Protein AF-A0A0F8VWR7-F1 (afdb_monomer_lite)

Foldseek 3Di:
DADEAEDEDEEEDEEEDEEADCHEYAYEYEYADEYEYDYEYPDEYEYEYAYEAEYAYEYDHHAEYDYADAHPAEYEYAYEHAEEYEEHEEHAEEYEEEEEYAYEYEYAYDYAYEYDYEYEYHEEYEYHDEYPDYYHYHYHYPYPYDYPDPYPDPDDDDDDDDHDDD

Radius of gyration: 16.11 Å; chains: 1; bounding box: 38×34×50 Å

pLDDT: mean 70.56, std 15.74, range [25.83, 89.19]

Structure (mmCIF, N/CA/C/O backbone):
data_AF-A0A0F8VWR7-F1
#
_entry.id   AF-A0A0F8VWR7-F1
#
loop_
_atom_site.group_PDB
_atom_site.id
_atom_site.type_symbol
_atom_site.label_atom_id
_atom_site.label_alt_id
_atom_site.label_comp_id
_atom_site.label_asym_id
_atom_site.label_entity_id
_atom_site.label_seq_id
_atom_site.pdbx_PDB_ins_code
_atom_site.Cartn_x
_atom_site.Cartn_y
_atom_site.Cartn_z
_atom_site.occupancy
_atom_site.B_iso_or_equiv
_atom_site.auth_seq_id
_atom_site.auth_comp_id
_atom_site.auth_asym_id
_atom_site.auth_atom_id
_atom_site.pdbx_PDB_model_num
ATOM 1 N N . ALA A 1 1 ? -15.270 8.543 23.808 1.00 47.59 1 ALA A N 1
ATOM 2 C CA . ALA A 1 1 ? -14.542 9.796 23.555 1.00 47.59 1 ALA A CA 1
ATOM 3 C C . ALA A 1 1 ? -13.662 9.458 22.381 1.00 47.59 1 ALA A C 1
ATOM 5 O O . ALA A 1 1 ? -12.843 8.574 22.558 1.00 47.59 1 ALA A O 1
ATOM 6 N N . TYR A 1 2 ? -13.946 10.006 21.204 1.00 55.12 2 TYR A N 1
ATOM 7 C CA . TYR A 1 2 ? -13.135 9.720 20.026 1.00 55.12 2 TYR A CA 1
ATOM 8 C C . TYR A 1 2 ? -11.798 10.413 20.248 1.00 55.12 2 TYR A C 1
ATOM 10 O O . TYR A 1 2 ? -11.744 11.629 20.455 1.00 55.12 2 TYR A O 1
ATOM 18 N N . THR A 1 3 ? -10.774 9.601 20.444 1.00 75.12 3 THR A N 1
ATOM 19 C CA . THR A 1 3 ? -9.395 10.054 20.512 1.00 75.12 3 THR A CA 1
ATOM 20 C C . THR A 1 3 ? -8.859 10.026 19.097 1.00 75.12 3 THR A C 1
ATOM 22 O O . THR A 1 3 ? -9.100 9.053 18.396 1.00 75.12 3 THR A O 1
ATOM 25 N N . ASN A 1 4 ? -8.150 11.079 18.707 1.00 84.19 4 ASN A N 1
ATOM 26 C CA . ASN A 1 4 ? -7.413 11.122 17.452 1.00 84.19 4 ASN A CA 1
ATOM 27 C C . ASN A 1 4 ? -5.931 10.998 17.800 1.00 84.19 4 ASN A C 1
ATOM 29 O O . ASN A 1 4 ? -5.474 11.565 18.803 1.00 84.19 4 ASN A O 1
ATOM 33 N N . LEU A 1 5 ? -5.204 10.236 16.997 1.00 86.88 5 LEU A N 1
ATOM 34 C CA . LEU A 1 5 ? -3.778 10.017 17.118 1.00 86.88 5 LEU A CA 1
ATOM 35 C C . LEU A 1 5 ? 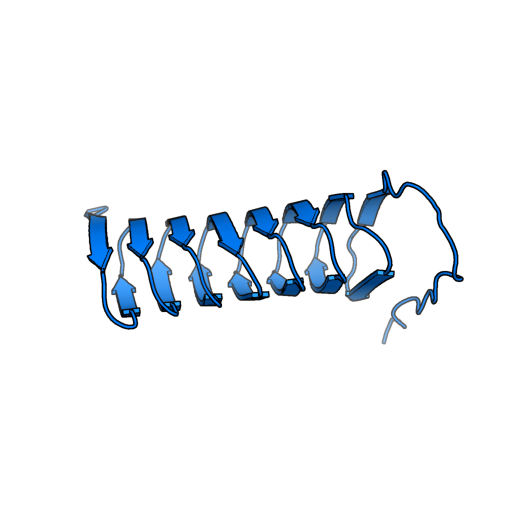-3.084 10.574 15.879 1.00 86.88 5 LEU A C 1
ATOM 37 O O . LEU A 1 5 ? -3.093 9.959 14.818 1.00 86.88 5 LEU A O 1
ATOM 41 N N . ASP A 1 6 ? -2.448 11.728 16.055 1.00 88.81 6 ASP A N 1
ATOM 42 C CA . ASP A 1 6 ? -1.636 12.362 15.023 1.00 88.81 6 ASP A CA 1
ATOM 43 C C . ASP A 1 6 ? -0.158 12.026 15.254 1.00 88.81 6 ASP A C 1
ATOM 45 O O . ASP A 1 6 ? 0.422 12.383 16.288 1.00 88.81 6 ASP A O 1
ATOM 49 N N . ILE A 1 7 ? 0.464 11.347 14.290 1.00 86.75 7 ILE A N 1
ATOM 50 C CA . ILE A 1 7 ? 1.887 11.000 14.308 1.00 86.75 7 ILE A CA 1
ATOM 51 C C . ILE A 1 7 ? 2.553 11.616 13.081 1.00 86.75 7 ILE A C 1
ATOM 53 O O . ILE A 1 7 ? 2.159 11.361 11.949 1.00 86.75 7 ILE A O 1
ATOM 57 N N . ASN A 1 8 ? 3.595 12.412 13.321 1.00 88.06 8 ASN A N 1
ATOM 58 C CA . ASN A 1 8 ? 4.480 12.918 12.280 1.00 88.06 8 ASN A CA 1
ATOM 59 C C . ASN A 1 8 ? 5.906 12.462 12.593 1.00 88.06 8 ASN A C 1
ATOM 61 O O . ASN A 1 8 ? 6.403 12.708 13.701 1.00 88.06 8 ASN A O 1
ATOM 65 N N . LEU A 1 9 ? 6.531 11.763 11.651 1.00 84.69 9 LEU A N 1
ATOM 66 C CA . LEU A 1 9 ? 7.855 11.193 11.829 1.00 84.69 9 LEU A CA 1
ATOM 67 C C . LEU A 1 9 ? 8.707 11.434 10.587 1.00 84.69 9 LEU A C 1
ATOM 69 O O . LEU A 1 9 ? 8.300 11.093 9.483 1.00 84.69 9 LEU A O 1
ATOM 73 N N . ASN A 1 10 ? 9.924 11.925 10.821 1.00 84.62 10 ASN A N 1
ATOM 74 C CA . ASN A 1 10 ? 10.956 12.014 9.798 1.00 84.62 10 ASN A CA 1
ATOM 75 C C . ASN A 1 10 ? 12.085 11.052 10.179 1.00 84.62 10 ASN A C 1
ATOM 77 O O . ASN A 1 10 ? 12.690 11.215 11.250 1.00 84.62 10 ASN A O 1
ATOM 81 N N . ALA A 1 11 ? 12.355 10.052 9.344 1.00 77.56 11 ALA A N 1
ATOM 82 C CA . ALA A 1 11 ? 13.352 9.017 9.606 1.00 77.56 11 ALA A CA 1
ATOM 83 C C . ALA A 1 11 ? 14.436 8.986 8.517 1.00 77.56 11 ALA A C 1
ATOM 85 O O . ALA A 1 11 ? 14.172 9.137 7.337 1.00 77.56 11 ALA A O 1
ATOM 86 N N . TYR A 1 12 ? 15.683 8.799 8.945 1.00 71.81 12 TYR A N 1
ATOM 87 C CA . TYR A 1 12 ? 16.865 8.710 8.076 1.00 71.81 12 TYR A CA 1
ATOM 88 C C . TYR A 1 12 ? 17.621 7.356 8.182 1.00 71.81 12 TYR A C 1
ATOM 90 O O . TYR A 1 12 ? 18.609 7.170 7.475 1.00 71.81 12 TYR A O 1
ATOM 98 N N . PRO A 1 13 ? 17.249 6.418 9.085 1.00 75.12 13 PRO A N 1
ATOM 99 C CA . PRO A 1 13 ? 17.491 4.975 8.933 1.00 75.12 13 PRO A CA 1
ATOM 100 C C . PRO A 1 13 ? 16.174 4.199 8.708 1.00 75.12 13 PRO A C 1
ATOM 102 O O . PRO A 1 13 ? 15.109 4.798 8.852 1.00 75.12 13 PRO A O 1
ATOM 105 N N . ASP A 1 14 ? 16.258 2.892 8.406 1.00 81.12 14 ASP A N 1
ATOM 106 C CA . ASP A 1 14 ? 15.096 2.038 8.083 1.00 81.12 14 ASP A CA 1
ATOM 107 C C . ASP A 1 14 ? 13.974 2.222 9.108 1.00 81.12 14 ASP A C 1
ATOM 109 O O . ASP A 1 14 ? 14.204 2.184 10.330 1.00 81.12 14 ASP A O 1
ATOM 113 N N . LEU A 1 15 ? 12.760 2.449 8.610 1.00 84.06 15 LEU A N 1
ATOM 114 C CA . LEU A 1 15 ? 11.615 2.772 9.439 1.00 84.06 15 LEU A CA 1
ATOM 115 C C . LEU A 1 15 ? 10.702 1.559 9.586 1.00 84.06 15 LEU A C 1
ATOM 117 O O . LEU A 1 15 ? 10.042 1.132 8.648 1.00 84.06 15 LEU A O 1
ATOM 121 N N . HIS A 1 16 ? 10.587 1.070 10.817 1.00 87.00 16 HIS A N 1
ATOM 122 C CA . HIS A 1 16 ? 9.584 0.077 11.182 1.00 87.00 16 HIS A CA 1
ATOM 123 C C . HIS A 1 16 ? 8.576 0.691 12.149 1.00 87.00 16 HIS A C 1
ATOM 125 O O . HIS A 1 16 ? 8.922 1.020 13.291 1.00 87.00 16 HIS A O 1
ATOM 131 N N . VAL A 1 17 ? 7.322 0.811 11.718 1.00 85.56 17 VAL A N 1
ATOM 132 C CA . VAL A 1 17 ? 6.220 1.268 12.571 1.00 85.56 17 VAL A CA 1
ATOM 133 C C . VAL A 1 17 ? 5.253 0.120 12.797 1.00 85.56 17 VAL A C 1
ATOM 135 O O . VAL A 1 17 ? 4.740 -0.471 11.854 1.00 85.56 17 VAL A O 1
ATOM 138 N N . HIS A 1 18 ? 4.980 -0.161 14.069 1.00 89.19 18 HIS A N 1
ATOM 139 C CA . HIS A 1 18 ? 3.887 -1.030 14.477 1.00 89.19 18 HIS A CA 1
ATOM 140 C C . HIS A 1 18 ? 2.943 -0.233 15.371 1.00 89.19 18 HIS A C 1
ATOM 142 O O . HIS A 1 18 ? 3.319 0.159 16.483 1.00 89.19 18 HIS A O 1
ATOM 148 N N . LEU A 1 19 ? 1.729 0.011 14.892 1.00 85.75 19 LEU A N 1
ATOM 149 C CA . LEU A 1 19 ? 0.726 0.793 15.600 1.00 85.75 19 LEU A CA 1
ATOM 150 C C . LEU A 1 19 ? -0.528 -0.043 15.808 1.00 85.75 19 LEU A C 1
ATOM 152 O O . LEU A 1 19 ? -1.010 -0.668 14.877 1.00 85.75 19 LEU A O 1
ATOM 156 N N . ASN A 1 20 ? -1.061 -0.016 17.027 1.00 87.62 20 ASN A N 1
ATOM 157 C CA . ASN A 1 20 ? -2.399 -0.511 17.317 1.00 87.62 20 ASN A CA 1
ATOM 158 C C . ASN A 1 20 ? -3.146 0.576 18.092 1.00 87.62 20 ASN A C 1
ATOM 160 O O . ASN A 1 20 ? -2.716 0.960 19.188 1.00 87.62 20 ASN A O 1
ATOM 164 N N . ALA A 1 21 ? -4.203 1.114 17.493 1.00 82.69 21 ALA A N 1
ATOM 165 C CA . ALA A 1 21 ? -4.935 2.256 18.010 1.00 82.69 21 ALA A CA 1
ATOM 166 C C . ALA A 1 21 ? -6.453 2.025 17.958 1.00 82.69 21 ALA A C 1
ATOM 168 O O . ALA A 1 21 ? -7.007 1.693 16.919 1.00 82.69 21 ALA A O 1
ATOM 169 N N . ASP A 1 22 ? -7.116 2.271 19.090 1.00 85.12 22 ASP A N 1
ATOM 170 C CA . ASP A 1 22 ? -8.579 2.414 19.209 1.00 85.12 22 ASP A CA 1
ATOM 171 C C . ASP A 1 22 ? -8.928 3.920 19.158 1.00 85.12 22 ASP A C 1
ATOM 173 O O . ASP A 1 22 ? -9.439 4.521 20.110 1.00 85.12 22 ASP A O 1
ATOM 177 N N . ALA A 1 23 ? -8.443 4.568 18.099 1.00 83.00 23 ALA A N 1
ATOM 178 C CA . ALA A 1 23 ? -8.535 5.984 17.781 1.00 83.00 23 ALA A CA 1
ATOM 179 C C . ALA A 1 23 ? -8.517 6.193 16.257 1.00 83.00 23 ALA A C 1
ATOM 181 O O . ALA A 1 23 ? -7.951 5.369 15.543 1.00 83.00 23 ALA A O 1
ATOM 182 N N . ASP A 1 24 ? -9.026 7.338 15.789 1.00 84.44 24 ASP A N 1
ATOM 183 C CA . ASP A 1 24 ? -8.740 7.791 14.422 1.00 84.44 24 ASP A CA 1
ATOM 184 C C . ASP A 1 24 ? -7.236 8.054 14.322 1.00 84.44 24 ASP A C 1
ATOM 186 O O . ASP A 1 24 ? -6.660 8.721 15.192 1.00 84.44 24 ASP A O 1
ATOM 190 N N . VAL A 1 25 ? -6.592 7.541 13.283 1.00 86.69 25 VAL A N 1
ATOM 191 C CA . VAL A 1 25 ? -5.145 7.627 13.105 1.00 86.69 25 VAL A CA 1
ATOM 192 C C . VAL A 1 25 ? -4.816 8.482 11.890 1.00 86.69 25 VAL A C 1
ATOM 194 O O . VAL A 1 25 ? -5.235 8.188 10.774 1.00 86.69 25 VAL A O 1
ATOM 197 N N . HIS A 1 26 ? -3.988 9.504 12.101 1.00 88.38 26 HIS A N 1
ATOM 198 C CA . HIS A 1 26 ? -3.358 10.272 11.034 1.00 88.38 26 HIS A CA 1
ATOM 199 C C . HIS A 1 26 ? -1.839 10.107 11.125 1.00 88.38 26 HIS A C 1
ATOM 201 O O . HIS A 1 26 ? -1.203 10.611 12.056 1.00 88.38 26 HIS A O 1
ATOM 207 N N . LEU A 1 27 ? -1.250 9.405 10.158 1.00 86.44 27 LEU A N 1
ATOM 208 C CA . LEU A 1 27 ? 0.198 9.265 10.023 1.00 86.44 27 LEU A CA 1
ATOM 209 C C . LEU A 1 27 ? 0.711 10.102 8.857 1.00 86.44 27 LEU A C 1
ATOM 211 O O . LEU A 1 27 ? 0.221 9.996 7.736 1.00 86.44 27 LEU A O 1
ATOM 215 N N . HIS A 1 28 ? 1.743 10.892 9.130 1.00 88.00 28 HIS A N 1
ATOM 216 C CA . HIS A 1 28 ? 2.561 11.540 8.116 1.00 88.00 28 HIS A CA 1
ATOM 217 C C . HIS A 1 28 ? 4.010 11.106 8.310 1.00 88.00 28 HIS A C 1
ATOM 219 O O . HIS A 1 28 ? 4.604 11.370 9.360 1.00 88.00 28 HIS A O 1
ATOM 225 N N . LEU A 1 29 ? 4.550 10.416 7.318 1.00 84.38 29 LEU A N 1
ATOM 226 C CA . LEU A 1 29 ? 5.877 9.831 7.360 1.00 84.38 29 LEU A CA 1
ATOM 227 C C . LEU A 1 29 ? 6.688 10.335 6.165 1.00 84.38 29 LEU A C 1
ATOM 229 O O . LEU A 1 29 ? 6.237 10.228 5.031 1.00 84.38 29 LEU A O 1
ATOM 233 N N . ASP A 1 30 ? 7.870 10.868 6.456 1.00 83.81 30 ASP A N 1
ATOM 234 C CA . ASP A 1 30 ? 8.899 11.243 5.482 1.00 83.81 30 ASP A CA 1
ATOM 235 C C . ASP A 1 30 ? 10.150 10.423 5.825 1.00 83.81 30 ASP A C 1
ATOM 237 O O . ASP A 1 30 ? 10.701 10.556 6.931 1.00 83.81 30 ASP A O 1
ATOM 241 N N . ALA A 1 31 ? 10.545 9.492 4.955 1.00 77.75 31 ALA A N 1
ATOM 242 C CA . ALA A 1 31 ? 11.687 8.623 5.223 1.00 77.75 31 ALA A CA 1
ATOM 243 C C . ALA A 1 31 ? 12.597 8.410 4.007 1.00 77.75 31 ALA A C 1
ATOM 245 O O . ALA A 1 31 ? 12.155 8.144 2.900 1.00 77.75 31 ALA A O 1
ATOM 246 N N . ASP A 1 32 ? 13.901 8.500 4.258 1.00 71.12 32 ASP A N 1
ATOM 247 C CA . ASP A 1 32 ? 14.978 8.364 3.265 1.00 71.12 32 ASP A CA 1
ATOM 248 C C . ASP A 1 32 ? 15.860 7.137 3.618 1.00 71.12 32 ASP A C 1
ATOM 250 O O . ASP A 1 32 ? 17.087 7.260 3.761 1.00 71.12 32 ASP A O 1
ATOM 254 N N . PRO A 1 33 ? 15.225 6.048 4.129 1.00 71.06 33 PRO A N 1
ATOM 255 C CA . PRO A 1 33 ? 15.389 4.680 3.585 1.00 71.06 33 PRO A CA 1
ATOM 256 C C . PRO A 1 33 ? 14.147 3.736 3.786 1.00 71.06 33 PRO A C 1
ATOM 258 O O . PRO A 1 33 ? 13.062 4.235 4.065 1.00 71.06 33 PRO A O 1
ATOM 261 N N . ASP A 1 34 ? 14.293 2.396 3.654 1.00 81.50 34 ASP A N 1
ATOM 262 C CA . ASP A 1 34 ? 13.185 1.414 3.516 1.00 81.50 34 ASP A CA 1
ATOM 263 C C . ASP A 1 34 ? 12.134 1.537 4.631 1.00 81.50 34 ASP A C 1
ATOM 265 O O . ASP A 1 34 ? 12.472 1.679 5.819 1.00 81.50 34 ASP A O 1
ATOM 269 N N . VAL A 1 35 ? 10.853 1.425 4.267 1.00 83.75 35 VAL A N 1
ATOM 270 C CA . VAL A 1 35 ? 9.736 1.591 5.206 1.00 83.75 35 VAL A CA 1
ATOM 271 C C . VAL A 1 35 ? 8.868 0.344 5.285 1.00 83.75 35 VAL A 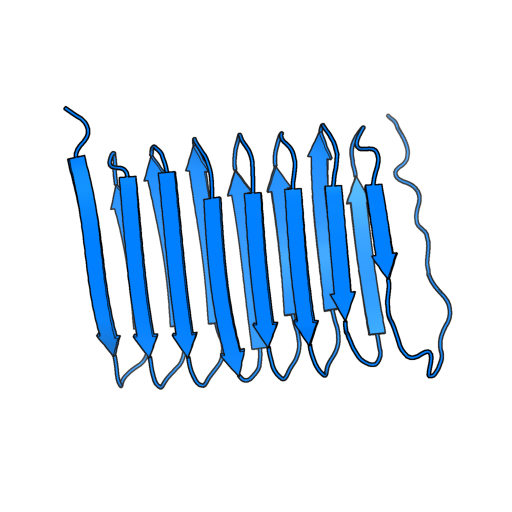C 1
ATOM 273 O O . VAL A 1 35 ? 8.298 -0.110 4.300 1.00 83.75 35 VAL A O 1
ATOM 276 N N . HIS A 1 36 ? 8.682 -0.147 6.511 1.00 87.25 36 HIS A N 1
ATOM 277 C CA . HIS A 1 36 ? 7.728 -1.202 6.832 1.00 87.25 36 HIS A CA 1
ATOM 278 C C . HIS A 1 36 ? 6.696 -0.709 7.846 1.00 87.25 36 HIS A C 1
ATOM 280 O O . HIS A 1 36 ? 7.031 -0.396 8.999 1.00 87.25 36 HIS A O 1
ATOM 286 N N . LEU A 1 37 ? 5.426 -0.692 7.446 1.00 86.31 37 LEU A N 1
ATOM 287 C CA . LEU A 1 37 ? 4.312 -0.283 8.297 1.00 86.31 37 LEU A CA 1
ATOM 288 C C . LEU A 1 37 ? 3.379 -1.461 8.562 1.00 86.31 37 LEU A C 1
ATOM 290 O O . LEU A 1 37 ? 2.930 -2.135 7.642 1.00 86.31 37 LEU A O 1
ATOM 294 N N . HIS A 1 38 ? 3.055 -1.666 9.836 1.00 88.56 38 HIS A N 1
ATOM 295 C CA . HIS A 1 38 ? 1.986 -2.556 10.269 1.00 88.56 38 HIS A CA 1
ATOM 296 C C . HIS A 1 38 ? 1.043 -1.771 11.175 1.00 88.56 38 HIS A C 1
ATOM 298 O O . HIS A 1 38 ? 1.405 -1.441 12.313 1.00 88.56 38 HIS A O 1
ATOM 304 N N . LEU A 1 39 ? -0.128 -1.407 10.658 1.00 84.25 39 LEU A N 1
ATOM 305 C CA . LEU A 1 39 ? -1.067 -0.546 11.372 1.00 84.25 39 LEU A CA 1
ATOM 306 C C . LEU A 1 39 ? -2.409 -1.260 11.549 1.00 84.25 39 LEU A C 1
ATOM 308 O O . LEU A 1 39 ? -3.083 -1.580 10.573 1.00 84.25 39 LEU A O 1
ATOM 312 N N . ASP A 1 40 ? -2.796 -1.420 12.813 1.00 84.31 40 ASP A N 1
ATOM 313 C CA . ASP A 1 40 ? -4.152 -1.744 13.234 1.00 84.31 40 ASP A CA 1
ATOM 314 C C . ASP A 1 40 ? -4.808 -0.462 13.762 1.00 84.31 40 ASP A C 1
ATOM 316 O O . ASP A 1 40 ? -4.385 0.078 14.794 1.00 84.31 40 ASP A O 1
ATOM 320 N N . ALA A 1 41 ? -5.834 0.044 13.087 1.00 75.00 41 ALA A N 1
ATOM 321 C CA . ALA A 1 41 ? -6.525 1.265 13.500 1.00 75.00 41 ALA A CA 1
ATOM 322 C C . ALA A 1 41 ? -8.045 1.080 13.494 1.00 75.00 41 ALA A C 1
ATOM 324 O O . ALA A 1 41 ? -8.603 0.443 12.605 1.00 75.00 41 ALA A O 1
ATOM 325 N N . TYR A 1 42 ? -8.691 1.642 14.513 1.00 80.50 42 TYR A N 1
ATOM 326 C CA . TYR A 1 42 ? -10.141 1.690 14.675 1.00 80.50 42 TYR A CA 1
ATOM 327 C C . TYR A 1 42 ? -10.493 3.045 15.304 1.00 80.50 42 TYR A C 1
ATOM 329 O O . TYR A 1 42 ? -10.059 3.272 16.429 1.00 80.50 42 TYR A O 1
ATOM 337 N N . PRO A 1 43 ? -11.287 3.946 14.702 1.00 71.88 43 PRO A N 1
ATOM 338 C CA . PRO A 1 43 ? -12.026 3.782 13.468 1.00 71.88 43 PRO A CA 1
ATOM 339 C C . PRO A 1 43 ? -11.180 4.057 12.217 1.00 71.88 43 PRO A C 1
ATOM 341 O O . PRO A 1 43 ? -10.817 3.103 11.543 1.00 71.88 43 PRO A O 1
ATOM 344 N N . ASP A 1 44 ? -10.874 5.315 11.902 1.00 83.19 44 ASP A N 1
ATOM 345 C CA . ASP A 1 44 ? -10.412 5.668 10.554 1.00 83.19 44 ASP A CA 1
ATOM 346 C C . ASP A 1 44 ? -8.880 5.714 10.468 1.00 83.19 44 ASP A C 1
ATOM 348 O O . ASP A 1 44 ? -8.199 6.124 11.418 1.00 83.19 44 ASP A O 1
ATOM 352 N N . LEU A 1 45 ? -8.324 5.385 9.298 1.00 84.56 45 LEU A N 1
ATOM 353 C CA . LEU A 1 45 ? -6.891 5.507 9.024 1.00 84.56 45 LEU A CA 1
ATOM 354 C C . LEU A 1 45 ? -6.621 6.435 7.841 1.00 84.56 45 LEU A C 1
ATOM 356 O O . LEU A 1 45 ? -7.055 6.201 6.716 1.00 84.56 45 LEU A O 1
ATOM 360 N N . HIS A 1 46 ? -5.805 7.453 8.094 1.00 86.94 46 HIS A N 1
ATOM 361 C CA . HIS A 1 46 ? -5.226 8.298 7.060 1.00 86.94 46 HIS A CA 1
ATOM 362 C C . HIS A 1 46 ? -3.708 8.191 7.119 1.00 86.94 46 HIS A C 1
ATOM 364 O O . HIS A 1 46 ? -3.092 8.540 8.132 1.00 86.94 46 HIS A O 1
ATOM 370 N N . LEU A 1 47 ? -3.100 7.757 6.022 1.00 85.69 47 LEU A N 1
ATOM 371 C CA . LEU A 1 47 ? -1.653 7.654 5.898 1.00 85.69 47 LEU A CA 1
ATOM 372 C C . LEU A 1 47 ? -1.177 8.488 4.715 1.00 85.69 47 LEU A C 1
ATOM 374 O O . LEU A 1 47 ? -1.646 8.328 3.591 1.00 85.69 47 LEU A O 1
ATOM 378 N N . HIS A 1 48 ? -0.210 9.352 4.988 1.00 87.69 48 HIS A N 1
ATOM 379 C CA . HIS A 1 48 ? 0.596 10.003 3.975 1.00 87.69 48 HIS A CA 1
ATOM 380 C C . HIS A 1 48 ? 2.045 9.570 4.153 1.00 87.69 48 HIS A C 1
ATOM 382 O O . HIS A 1 48 ? 2.616 9.760 5.233 1.00 87.69 48 HIS A O 1
ATOM 388 N N . LEU A 1 49 ? 2.609 8.987 3.106 1.00 83.81 49 LEU A N 1
ATOM 389 C CA . LEU A 1 49 ? 3.970 8.480 3.078 1.00 83.81 49 LEU A CA 1
ATOM 390 C C . LEU A 1 49 ? 4.682 9.050 1.850 1.00 83.81 49 LEU A C 1
ATOM 392 O O . LEU A 1 49 ? 4.151 8.940 0.747 1.00 83.81 49 LEU A O 1
ATOM 396 N N . ASP A 1 50 ? 5.843 9.655 2.079 1.00 83.75 50 ASP A N 1
ATOM 397 C CA . ASP A 1 50 ? 6.763 10.163 1.055 1.00 83.75 50 ASP A CA 1
ATOM 398 C C . ASP A 1 50 ? 8.149 9.563 1.335 1.00 83.75 50 ASP A C 1
ATOM 400 O O . ASP A 1 50 ? 8.723 9.808 2.406 1.00 83.75 50 ASP A O 1
ATOM 404 N N . THR A 1 51 ? 8.629 8.680 0.453 1.00 75.38 51 THR A N 1
ATOM 405 C CA . THR A 1 51 ? 9.864 7.911 0.681 1.00 75.38 51 THR A CA 1
ATOM 406 C C . THR A 1 51 ? 10.671 7.631 -0.584 1.00 75.38 51 THR A C 1
ATOM 408 O O . THR A 1 51 ? 10.110 7.393 -1.649 1.00 75.38 51 THR A O 1
ATOM 411 N N . ASP A 1 52 ? 11.999 7.572 -0.439 1.00 69.00 52 ASP A N 1
ATOM 412 C CA . ASP A 1 52 ? 12.970 7.322 -1.528 1.00 69.00 52 ASP A CA 1
ATOM 413 C C . ASP A 1 52 ? 13.797 6.023 -1.286 1.00 69.00 52 ASP A C 1
ATOM 415 O O . ASP A 1 52 ? 15.037 6.060 -1.330 1.00 69.00 52 ASP A O 1
ATOM 419 N N . PRO A 1 53 ? 13.172 4.935 -0.757 1.00 68.94 53 PRO A N 1
ATOM 420 C CA . PRO A 1 53 ? 13.276 3.566 -1.335 1.00 68.94 53 PRO A CA 1
ATOM 421 C C . PRO A 1 53 ? 12.037 2.654 -1.065 1.00 68.94 53 PRO A C 1
ATOM 423 O O . PRO A 1 53 ? 10.926 3.156 -0.910 1.00 68.94 53 PRO A O 1
ATOM 426 N N . ASP A 1 54 ? 12.206 1.318 -1.042 1.00 77.81 54 ASP A N 1
ATOM 427 C CA . ASP A 1 54 ? 11.131 0.308 -1.021 1.00 77.81 54 ASP A CA 1
ATOM 428 C C . ASP A 1 54 ? 10.162 0.467 0.166 1.00 77.81 54 ASP A C 1
ATOM 430 O O . ASP A 1 54 ? 10.560 0.662 1.324 1.00 77.81 54 ASP A O 1
ATOM 434 N N . VAL A 1 55 ? 8.869 0.300 -0.122 1.00 81.94 55 VAL A N 1
ATOM 435 C CA . VAL A 1 55 ? 7.782 0.444 0.850 1.00 81.94 55 VAL A CA 1
ATOM 436 C C . VAL A 1 55 ? 6.952 -0.829 0.940 1.00 81.94 55 VAL A C 1
ATOM 438 O O . VAL A 1 55 ? 6.442 -1.335 -0.056 1.00 81.94 55 VAL A O 1
ATOM 441 N N . ASP A 1 56 ? 6.744 -1.295 2.168 1.00 84.88 56 ASP A N 1
ATOM 442 C CA . ASP A 1 56 ? 5.875 -2.423 2.488 1.00 84.88 56 ASP A CA 1
ATOM 443 C C . ASP A 1 56 ? 4.878 -2.035 3.587 1.00 84.88 56 ASP A C 1
ATOM 445 O O . ASP A 1 56 ? 5.238 -1.713 4.727 1.00 84.88 56 ASP A O 1
ATOM 449 N N . ILE A 1 57 ? 3.597 -2.055 3.233 1.00 84.06 57 ILE A N 1
ATOM 450 C CA . ILE A 1 57 ? 2.507 -1.609 4.090 1.00 84.06 57 ILE A CA 1
ATOM 451 C C . ILE A 1 57 ? 1.492 -2.731 4.256 1.00 84.06 57 ILE A C 1
ATOM 453 O O . ILE A 1 57 ? 0.893 -3.193 3.289 1.00 84.06 57 ILE A O 1
ATOM 457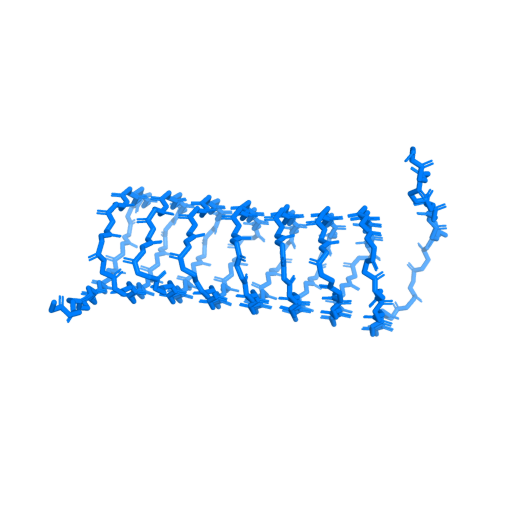 N N . HIS A 1 58 ? 1.256 -3.104 5.511 1.00 85.94 58 HIS A N 1
ATOM 458 C CA . HIS A 1 58 ? 0.200 -4.021 5.917 1.00 85.94 58 HIS A CA 1
ATOM 459 C C . HIS A 1 58 ? -0.786 -3.293 6.828 1.00 85.94 58 HIS A C 1
ATOM 461 O O . HIS A 1 58 ? -0.408 -2.816 7.907 1.00 85.94 58 HIS A O 1
ATOM 467 N N . LEU A 1 59 ? -2.045 -3.217 6.409 1.00 82.38 59 LEU A N 1
ATOM 468 C CA . LEU A 1 59 ? -3.089 -2.496 7.134 1.00 82.38 59 LEU A CA 1
ATOM 469 C C . LEU A 1 59 ? -4.272 -3.399 7.428 1.00 82.38 59 LEU A C 1
ATOM 471 O O . LEU A 1 59 ? -4.767 -4.098 6.545 1.00 82.38 59 LEU A O 1
ATOM 475 N N . HIS A 1 60 ? -4.749 -3.314 8.666 1.00 80.75 60 HIS A N 1
ATOM 476 C CA . HIS A 1 60 ? -5.988 -3.946 9.080 1.00 80.75 60 HIS A CA 1
ATOM 477 C C . HIS A 1 60 ? -6.848 -2.946 9.854 1.00 80.75 60 HIS A C 1
ATOM 479 O O . HIS A 1 60 ? -6.493 -2.536 10.963 1.00 80.75 60 HIS A O 1
ATOM 485 N N . THR A 1 61 ? -7.969 -2.517 9.273 1.00 67.81 61 THR A N 1
ATOM 486 C CA . THR A 1 61 ? -8.824 -1.495 9.899 1.00 67.81 61 THR A CA 1
ATOM 487 C C . THR A 1 61 ? -10.311 -1.803 9.784 1.00 67.81 61 THR A C 1
ATOM 489 O O . THR A 1 61 ? -10.777 -2.539 8.911 1.00 67.81 61 THR A O 1
ATOM 492 N N . ASP A 1 62 ? -11.072 -1.206 10.698 1.00 72.00 62 ASP A N 1
ATOM 493 C CA . ASP A 1 62 ? -12.533 -1.162 10.665 1.00 72.00 62 ASP A CA 1
ATOM 494 C C . ASP A 1 62 ? -12.959 0.188 11.308 1.00 72.00 62 ASP A C 1
ATOM 496 O O . ASP A 1 62 ? -13.026 0.231 12.547 1.00 72.00 62 ASP A O 1
ATOM 500 N N . PRO A 1 63 ? -13.206 1.317 10.576 1.00 68.00 63 PRO A N 1
ATOM 501 C CA . PRO A 1 63 ? -13.528 1.525 9.157 1.00 68.00 63 PRO A CA 1
ATOM 502 C C . PRO A 1 63 ? -12.571 2.484 8.348 1.00 68.00 63 PRO A C 1
ATOM 504 O O . PRO A 1 63 ? -11.361 2.397 8.521 1.00 68.00 63 PRO A O 1
ATOM 507 N N . ASP A 1 64 ? -13.095 3.269 7.383 1.00 76.50 64 ASP A N 1
ATOM 508 C CA . ASP A 1 64 ? -12.493 3.944 6.200 1.00 76.50 64 ASP A CA 1
ATOM 509 C C . ASP A 1 64 ? -10.961 4.149 6.141 1.00 76.50 64 ASP A C 1
ATOM 511 O O . ASP A 1 64 ? -10.334 4.726 7.040 1.00 76.50 64 ASP A O 1
ATOM 515 N N . ILE A 1 65 ? -10.365 3.790 4.993 1.00 80.75 65 ILE A N 1
ATOM 516 C CA . ILE A 1 65 ? -8.931 3.975 4.721 1.00 80.75 65 ILE A CA 1
ATOM 517 C C . ILE A 1 65 ? -8.699 4.982 3.594 1.00 80.75 65 ILE A C 1
ATOM 519 O O . ILE A 1 65 ? -9.195 4.819 2.482 1.00 80.75 65 ILE A O 1
ATOM 523 N N . HIS A 1 66 ? -7.841 5.967 3.867 1.00 84.69 66 HIS A N 1
ATOM 524 C CA . HIS A 1 66 ? -7.304 6.878 2.859 1.00 84.69 66 HIS A CA 1
ATOM 525 C C . HIS A 1 66 ? -5.776 6.825 2.865 1.00 84.69 66 HIS A C 1
ATOM 527 O O . HIS A 1 66 ? -5.138 7.283 3.823 1.00 84.69 66 HIS A O 1
ATOM 533 N N . LEU A 1 67 ? -5.178 6.300 1.793 1.00 84.06 67 LEU A N 1
ATOM 534 C CA . LEU A 1 67 ? -3.721 6.260 1.640 1.00 84.06 67 LEU A CA 1
ATOM 535 C C . LEU A 1 67 ? -3.266 7.158 0.497 1.00 84.06 67 LEU A C 1
ATOM 537 O O . LEU A 1 67 ? -3.790 7.100 -0.615 1.00 84.06 67 LEU A O 1
ATOM 541 N N . HIS A 1 68 ? -2.231 7.943 0.769 1.00 86.19 68 HIS A N 1
ATOM 542 C CA . HIS A 1 68 ? -1.457 8.640 -0.244 1.00 86.19 68 HIS A CA 1
ATOM 543 C C . HIS A 1 68 ? -0.000 8.227 -0.096 1.00 86.19 68 HIS A C 1
ATOM 545 O O . HIS A 1 68 ? 0.643 8.590 0.891 1.00 86.19 68 HIS A O 1
ATOM 551 N N . LEU A 1 69 ? 0.482 7.452 -1.058 1.00 82.62 69 LEU A N 1
ATOM 552 C CA . LEU A 1 69 ? 1.806 6.852 -1.031 1.00 82.62 69 LEU A CA 1
ATOM 553 C C . LEU A 1 69 ? 2.579 7.337 -2.256 1.00 82.62 69 LEU A C 1
ATOM 555 O O . LEU A 1 69 ? 2.134 7.110 -3.383 1.00 82.62 69 LEU A O 1
ATOM 559 N N . ASP A 1 70 ? 3.696 8.011 -2.005 1.00 82.69 70 ASP A N 1
ATOM 560 C CA . ASP A 1 70 ? 4.711 8.362 -2.996 1.00 82.69 70 ASP A CA 1
ATOM 561 C C . ASP A 1 70 ? 5.988 7.598 -2.626 1.00 82.69 70 ASP A C 1
ATOM 563 O O . ASP A 1 70 ? 6.546 7.808 -1.544 1.00 82.69 70 ASP A O 1
ATOM 567 N N . ALA A 1 71 ? 6.370 6.633 -3.463 1.00 73.44 71 ALA A N 1
ATOM 568 C CA . ALA A 1 71 ? 7.498 5.742 -3.209 1.00 73.44 71 ALA A CA 1
ATOM 56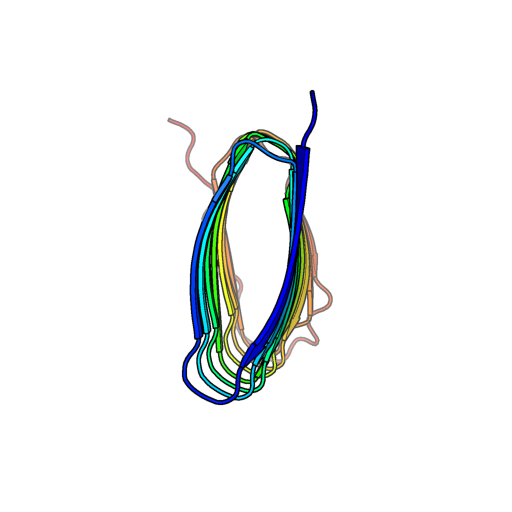9 C C . ALA A 1 71 ? 8.346 5.535 -4.471 1.00 73.44 71 ALA A C 1
ATOM 571 O O . ALA A 1 71 ? 7.838 5.198 -5.541 1.00 73.44 71 ALA A O 1
ATOM 572 N N . ASP A 1 72 ? 9.662 5.666 -4.350 1.00 77.25 72 ASP A N 1
ATOM 573 C CA . ASP A 1 72 ? 10.621 5.280 -5.390 1.00 77.25 72 ASP A CA 1
ATOM 574 C C . ASP A 1 72 ? 11.643 4.324 -4.761 1.00 77.25 72 ASP A C 1
ATOM 576 O O . ASP A 1 72 ? 12.358 4.804 -3.889 1.00 77.25 72 ASP A O 1
ATOM 580 N N . PRO A 1 73 ? 11.760 3.025 -5.136 1.00 68.88 73 PRO A N 1
ATOM 581 C CA . PRO A 1 73 ? 11.249 2.407 -6.362 1.00 68.88 73 PRO A CA 1
ATOM 582 C C . PRO A 1 73 ? 10.014 1.496 -6.206 1.00 68.88 73 PRO A C 1
ATOM 584 O O . PRO A 1 73 ? 9.051 1.716 -6.945 1.00 68.88 73 PRO A O 1
ATOM 587 N N . ASP A 1 74 ? 10.025 0.487 -5.322 1.00 80.62 74 ASP A N 1
ATOM 588 C CA . ASP A 1 74 ? 8.983 -0.555 -5.274 1.00 80.62 74 ASP A CA 1
ATOM 589 C C . ASP A 1 74 ? 7.968 -0.318 -4.140 1.00 80.62 74 ASP A C 1
ATOM 591 O O . ASP A 1 74 ? 8.326 0.060 -3.020 1.00 80.62 74 ASP A O 1
ATOM 595 N N . LEU A 1 75 ? 6.686 -0.585 -4.414 1.00 82.50 75 LEU A N 1
ATOM 596 C CA . LEU A 1 75 ? 5.598 -0.408 -3.448 1.00 82.50 75 LEU A CA 1
ATOM 597 C C . LEU A 1 75 ? 4.735 -1.668 -3.323 1.00 82.50 75 LEU A C 1
ATOM 599 O O . LEU A 1 75 ? 4.053 -2.076 -4.266 1.00 82.50 75 LEU A O 1
ATOM 603 N N . TYR A 1 76 ? 4.698 -2.225 -2.114 1.00 85.50 76 TYR A N 1
ATOM 604 C CA . TYR A 1 76 ? 3.804 -3.308 -1.722 1.00 85.50 76 TYR A CA 1
ATOM 605 C C . TYR A 1 76 ? 2.759 -2.814 -0.718 1.00 85.50 76 TYR A C 1
ATOM 607 O O . TYR A 1 76 ? 3.089 -2.259 0.333 1.00 85.50 76 TYR A O 1
ATOM 615 N N . VAL A 1 77 ? 1.484 -3.044 -1.033 1.00 84.12 77 VAL A N 1
ATOM 616 C CA . VAL A 1 77 ? 0.357 -2.707 -0.155 1.00 84.12 77 VAL A CA 1
ATOM 617 C C . VAL A 1 77 ? -0.557 -3.918 -0.013 1.00 84.12 77 VAL A C 1
ATOM 619 O O . VAL A 1 77 ? -1.134 -4.385 -0.997 1.00 84.12 77 VAL A O 1
ATOM 622 N N . ASP A 1 78 ? -0.717 -4.384 1.223 1.00 85.81 78 ASP A N 1
ATOM 623 C CA . ASP A 1 78 ? -1.688 -5.401 1.625 1.00 85.81 78 ASP A CA 1
ATOM 624 C C . ASP A 1 78 ? -2.684 -4.800 2.617 1.00 85.81 78 ASP A C 1
ATOM 626 O O . ASP A 1 78 ? -2.308 -4.235 3.652 1.00 85.81 78 ASP A O 1
ATOM 630 N N . LEU A 1 79 ? -3.961 -4.871 2.265 1.00 81.56 79 LEU A N 1
ATOM 631 C CA . LEU A 1 79 ? -5.019 -4.143 2.941 1.00 81.56 79 LEU A CA 1
ATOM 632 C C . LEU A 1 79 ? -6.237 -5.049 3.123 1.00 81.56 79 LEU A C 1
ATOM 634 O O . LEU A 1 79 ? -6.832 -5.520 2.151 1.00 81.56 79 LEU A O 1
ATOM 638 N N . ASP A 1 80 ? -6.606 -5.242 4.388 1.00 82.44 80 ASP A N 1
ATOM 639 C CA . ASP A 1 80 ? -7.820 -5.933 4.827 1.00 82.44 80 ASP A CA 1
ATOM 640 C C . ASP A 1 80 ? -8.715 -4.930 5.573 1.00 82.44 80 ASP A C 1
ATOM 642 O O . ASP A 1 80 ? -8.378 -4.501 6.685 1.00 82.44 80 ASP A O 1
ATOM 646 N N . ALA A 1 81 ? -9.820 -4.514 4.943 1.00 71.38 81 ALA A N 1
ATOM 647 C CA . ALA A 1 81 ? -10.710 -3.474 5.467 1.00 71.38 81 ALA A CA 1
ATOM 648 C C . ALA A 1 81 ? -12.201 -3.789 5.272 1.00 71.38 81 ALA A C 1
ATOM 650 O O . ALA A 1 81 ? -12.643 -4.275 4.231 1.00 71.38 81 ALA A O 1
ATOM 651 N N . ASN A 1 82 ? -13.013 -3.466 6.279 1.00 67.19 82 ASN A N 1
ATOM 652 C CA . ASN A 1 82 ? -14.458 -3.734 6.269 1.00 67.19 82 ASN A CA 1
ATOM 653 C C . ASN A 1 82 ? -15.353 -2.618 5.664 1.00 67.19 82 ASN A C 1
ATOM 655 O O . ASN A 1 82 ? -16.544 -2.886 5.474 1.00 67.19 82 ASN A O 1
ATOM 659 N N . PRO A 1 83 ? -14.849 -1.400 5.359 1.00 67.25 83 PRO A N 1
ATOM 660 C CA . PRO A 1 83 ? -15.556 -0.417 4.515 1.00 67.25 83 PRO A CA 1
ATOM 661 C C . PRO A 1 83 ? -14.641 0.348 3.515 1.00 67.25 83 PRO A C 1
ATOM 663 O O . PRO A 1 83 ? -13.573 -0.157 3.182 1.00 67.25 83 PRO A O 1
ATOM 666 N N . ASP A 1 84 ? -15.100 1.491 2.977 1.00 75.31 84 ASP A N 1
ATOM 667 C CA . ASP A 1 84 ? -14.574 2.177 1.781 1.00 75.31 84 ASP A CA 1
ATOM 668 C C . ASP A 1 84 ? -13.052 2.434 1.814 1.00 75.31 84 ASP A C 1
ATOM 670 O O . ASP A 1 84 ? -12.477 2.849 2.828 1.00 75.31 84 ASP A O 1
ATOM 674 N N . VAL A 1 85 ? -12.400 2.219 0.668 1.00 77.75 85 VAL A N 1
ATOM 675 C CA . VAL A 1 85 ? -10.946 2.367 0.504 1.00 77.75 85 VAL A CA 1
ATOM 676 C C . VAL A 1 85 ? -10.632 3.316 -0.653 1.00 77.75 85 VAL A C 1
ATOM 678 O O . VAL A 1 85 ? -10.994 3.036 -1.794 1.00 77.75 85 VAL A O 1
ATOM 681 N N . ASP A 1 86 ? -9.905 4.401 -0.366 1.00 83.19 86 ASP A N 1
ATOM 682 C CA . ASP A 1 86 ? -9.354 5.331 -1.365 1.00 83.19 86 ASP A CA 1
ATOM 683 C C . ASP A 1 86 ? -7.819 5.280 -1.352 1.00 83.19 86 ASP A C 1
ATOM 685 O O . ASP A 1 86 ? -7.164 5.587 -0.346 1.00 83.19 86 ASP A O 1
ATOM 689 N N . LEU A 1 87 ? -7.239 4.874 -2.482 1.00 80.62 87 LEU A N 1
ATOM 690 C CA . LEU A 1 87 ? -5.800 4.709 -2.657 1.00 80.62 87 LEU A CA 1
ATOM 691 C C . LEU A 1 87 ? -5.270 5.612 -3.761 1.00 80.62 87 LEU A C 1
ATOM 693 O O . LEU A 1 87 ? -5.597 5.441 -4.939 1.00 80.62 87 LEU A O 1
ATOM 697 N N . HIS A 1 88 ? -4.348 6.497 -3.389 1.00 83.75 88 HIS A N 1
ATOM 698 C CA . HIS A 1 88 ? -3.513 7.235 -4.324 1.00 83.75 88 HIS A CA 1
ATOM 699 C C . HIS A 1 88 ? -2.077 6.728 -4.258 1.00 83.75 88 HIS A C 1
ATOM 701 O O . HIS A 1 88 ? -1.394 6.923 -3.253 1.00 83.75 88 HIS A O 1
ATOM 707 N N . LEU A 1 89 ? -1.640 6.080 -5.334 1.00 78.81 89 LEU A N 1
ATOM 708 C CA . LEU A 1 89 ? -0.328 5.452 -5.421 1.00 78.81 89 LEU A CA 1
ATOM 709 C C . LEU A 1 89 ? 0.472 6.100 -6.561 1.00 78.81 89 LEU A C 1
ATOM 711 O O . LEU A 1 89 ? 0.064 6.013 -7.726 1.00 78.81 89 LEU A O 1
ATOM 715 N N . ASP A 1 90 ? 1.597 6.728 -6.234 1.00 80.50 90 ASP A N 1
ATOM 716 C CA . ASP A 1 90 ? 2.612 7.154 -7.201 1.00 80.50 90 ASP A CA 1
ATOM 717 C C . ASP A 1 90 ? 3.892 6.367 -6.918 1.00 80.50 90 ASP A C 1
ATOM 719 O O . ASP A 1 90 ? 4.389 6.367 -5.792 1.00 80.50 90 ASP A O 1
ATOM 723 N N . ALA A 1 91 ? 4.369 5.617 -7.912 1.00 72.31 91 ALA A N 1
ATOM 724 C CA . ALA A 1 91 ? 5.621 4.888 -7.772 1.00 72.31 91 ALA A CA 1
ATOM 725 C C . ALA A 1 91 ? 6.411 4.815 -9.076 1.00 72.31 91 ALA A C 1
ATOM 727 O O . ALA A 1 91 ? 5.864 4.625 -10.169 1.00 72.31 91 ALA A O 1
ATOM 728 N N . ASN A 1 92 ? 7.732 4.942 -8.970 1.00 73.19 92 ASN A N 1
ATOM 729 C CA . ASN A 1 92 ? 8.605 4.919 -10.141 1.00 73.19 92 ASN A CA 1
ATOM 730 C C . ASN A 1 92 ? 8.929 3.501 -10.639 1.00 73.19 92 ASN A C 1
ATOM 732 O O . ASN A 1 92 ? 9.292 3.367 -11.815 1.00 73.19 92 ASN A O 1
ATOM 736 N N . ALA A 1 93 ? 8.747 2.463 -9.817 1.00 75.25 93 ALA A N 1
ATOM 737 C CA . ALA A 1 93 ? 8.918 1.066 -10.208 1.00 75.25 93 ALA A CA 1
ATOM 738 C C . ALA A 1 93 ? 7.666 0.208 -9.925 1.00 75.25 93 ALA A C 1
ATOM 740 O O . ALA A 1 93 ? 6.549 0.647 -10.238 1.00 75.25 93 ALA A O 1
ATOM 741 N N . ASP A 1 94 ? 7.858 -1.052 -9.524 1.00 77.62 94 ASP A N 1
ATOM 742 C CA . ASP A 1 94 ? 6.806 -2.065 -9.535 1.00 77.62 94 ASP A CA 1
ATOM 743 C C . ASP A 1 94 ? 5.844 -1.857 -8.361 1.00 77.62 94 ASP A C 1
ATOM 745 O O . ASP A 1 94 ? 6.237 -1.504 -7.247 1.00 77.62 94 ASP A O 1
ATOM 749 N N . VAL A 1 95 ? 4.552 -2.072 -8.622 1.00 75.56 95 VAL A N 1
ATOM 750 C CA . VAL A 1 95 ? 3.512 -1.965 -7.594 1.00 75.56 95 VAL A CA 1
ATOM 751 C C . VAL A 1 95 ? 2.735 -3.261 -7.489 1.00 75.56 95 VAL A C 1
ATOM 753 O O . VAL A 1 95 ? 2.103 -3.702 -8.454 1.00 75.56 95 VAL A O 1
ATOM 756 N N . ASP A 1 96 ? 2.718 -3.799 -6.277 1.00 81.88 96 ASP A N 1
ATOM 757 C CA . ASP A 1 96 ? 1.951 -4.972 -5.893 1.00 81.88 96 ASP A CA 1
ATOM 758 C C . ASP A 1 96 ? 0.862 -4.560 -4.898 1.00 81.88 96 ASP A C 1
ATOM 760 O O . ASP A 1 96 ? 1.134 -4.070 -3.802 1.00 81.88 96 ASP A O 1
ATOM 764 N N . LEU A 1 97 ? -0.395 -4.753 -5.295 1.00 77.19 97 LEU A N 1
ATOM 765 C CA . LEU A 1 97 ? -1.561 -4.357 -4.514 1.00 77.19 97 LEU A CA 1
ATOM 766 C C . LEU A 1 97 ? -2.445 -5.568 -4.207 1.00 77.19 97 LEU A C 1
ATOM 768 O O . LEU A 1 97 ? -2.985 -6.191 -5.126 1.00 77.19 97 LEU A O 1
ATOM 772 N N . HIS A 1 98 ? -2.635 -5.867 -2.924 1.00 82.06 98 HIS A N 1
ATOM 773 C CA . HIS A 1 98 ? -3.592 -6.855 -2.437 1.00 82.06 98 HIS A CA 1
ATOM 774 C C . HIS A 1 98 ? -4.680 -6.167 -1.614 1.00 82.06 98 HIS A C 1
ATOM 776 O O . HIS A 1 98 ? -4.392 -5.519 -0.614 1.00 82.06 98 HIS A O 1
ATOM 782 N N . LEU A 1 99 ? -5.930 -6.310 -2.048 1.00 73.94 99 LEU A N 1
ATOM 783 C CA . LEU A 1 99 ? -7.097 -5.736 -1.383 1.00 73.94 99 LEU A CA 1
ATOM 784 C C . LEU A 1 99 ? -8.096 -6.844 -1.070 1.00 73.94 99 LEU A C 1
ATOM 786 O O . LEU A 1 99 ? -8.611 -7.474 -1.996 1.00 73.94 99 LEU A O 1
ATOM 790 N N . ASP A 1 100 ? -8.405 -7.052 0.203 1.00 78.00 100 ASP A N 1
ATOM 791 C CA . ASP A 1 100 ? -9.581 -7.808 0.641 1.00 78.00 100 ASP A CA 1
ATOM 792 C C . ASP A 1 100 ? -10.513 -6.827 1.355 1.00 78.00 100 ASP A C 1
ATOM 794 O O . ASP A 1 100 ? -10.235 -6.384 2.468 1.00 78.00 100 ASP A O 1
ATOM 798 N N . THR A 1 101 ? -11.576 -6.399 0.671 1.00 67.81 101 THR A N 1
ATOM 799 C CA . THR A 1 101 ? -12.516 -5.419 1.222 1.00 67.81 101 THR A CA 1
ATOM 800 C C . THR A 1 101 ? -13.963 -5.855 1.041 1.00 67.81 101 THR A C 1
ATOM 802 O O . THR A 1 101 ? -14.315 -6.596 0.127 1.00 67.81 101 THR A O 1
ATOM 805 N N . TYR A 1 102 ? -14.848 -5.386 1.916 1.00 67.25 102 TYR A N 1
ATOM 806 C CA . TYR A 1 102 ? -16.289 -5.671 1.840 1.00 67.25 102 TYR A CA 1
ATOM 807 C C . TYR A 1 102 ? -17.117 -4.426 1.462 1.00 67.25 102 TYR A C 1
ATOM 809 O O . TYR A 1 102 ? -18.289 -4.326 1.832 1.00 67.25 102 TYR A O 1
ATOM 817 N N . ALA A 1 103 ? -16.500 -3.468 0.759 1.00 66.62 103 ALA A N 1
ATOM 818 C CA . ALA A 1 103 ? -17.098 -2.192 0.354 1.00 66.62 103 ALA A CA 1
ATOM 819 C C . ALA A 1 103 ? -16.411 -1.581 -0.882 1.00 66.62 103 ALA A C 1
ATOM 821 O O . ALA A 1 103 ? -15.533 -2.217 -1.473 1.00 66.62 103 ALA A O 1
ATOM 822 N N . ASP A 1 104 ? -16.830 -0.365 -1.251 1.00 68.56 104 ASP A N 1
ATOM 823 C CA . ASP A 1 104 ? -16.405 0.307 -2.476 1.00 68.56 104 ASP A CA 1
ATOM 824 C C . ASP A 1 104 ? -14.899 0.629 -2.420 1.00 68.56 104 ASP A C 1
ATOM 826 O O . ASP A 1 104 ? -14.364 1.069 -1.397 1.00 68.56 104 ASP A O 1
ATOM 830 N N . VAL A 1 105 ? -14.199 0.408 -3.535 1.00 66.81 105 VAL A N 1
ATOM 831 C CA . VAL A 1 105 ? -12.759 0.690 -3.639 1.00 66.81 105 VAL A CA 1
ATOM 832 C C . VAL A 1 105 ? -12.466 1.597 -4.824 1.00 66.81 105 VAL A C 1
ATOM 834 O O . VAL A 1 105 ? -12.722 1.229 -5.974 1.00 66.81 105 VAL A O 1
ATOM 837 N N . ASP A 1 106 ? -11.829 2.729 -4.536 1.00 71.56 106 ASP A N 1
ATOM 838 C CA . ASP A 1 106 ? -11.273 3.660 -5.509 1.00 71.56 106 ASP A CA 1
ATOM 839 C C . ASP A 1 106 ? -9.740 3.577 -5.486 1.00 71.56 106 ASP A C 1
ATOM 841 O O . ASP A 1 106 ? -9.089 3.850 -4.479 1.00 71.56 106 ASP A O 1
ATOM 845 N N . VAL A 1 107 ? -9.131 3.207 -6.618 1.00 70.31 107 VAL A N 1
ATOM 846 C CA . VAL A 1 107 ? -7.664 3.210 -6.761 1.00 70.31 107 VAL A CA 1
ATOM 847 C C . VAL A 1 107 ? -7.254 4.097 -7.920 1.00 70.31 107 VAL A C 1
ATOM 849 O O . VAL A 1 107 ? -7.567 3.822 -9.085 1.00 70.31 107 VAL A O 1
ATOM 852 N N . HIS A 1 108 ? -6.473 5.126 -7.611 1.00 74.62 108 HIS A N 1
ATOM 853 C CA . HIS A 1 108 ? -5.809 5.969 -8.588 1.00 74.62 108 HIS A CA 1
ATOM 854 C C . HIS A 1 108 ? -4.304 5.719 -8.555 1.00 74.62 108 HIS A C 1
ATOM 856 O O . HIS A 1 108 ? -3.650 5.950 -7.540 1.00 74.62 108 HIS A O 1
ATOM 862 N N . ARG A 1 109 ? -3.740 5.272 -9.680 1.00 70.06 109 ARG A N 1
ATOM 863 C CA . ARG A 1 109 ? -2.313 4.958 -9.764 1.00 70.06 109 ARG A CA 1
ATOM 864 C C . ARG A 1 109 ? -1.612 5.584 -10.958 1.00 70.06 109 ARG A C 1
ATOM 866 O O . ARG A 1 109 ? -2.088 5.483 -12.096 1.00 70.06 109 ARG A O 1
ATOM 873 N N . HIS A 1 110 ? -0.410 6.082 -10.691 1.00 71.44 110 HIS A N 1
ATOM 874 C CA . HIS A 1 110 ? 0.615 6.380 -11.679 1.00 71.44 110 HIS A CA 1
ATOM 875 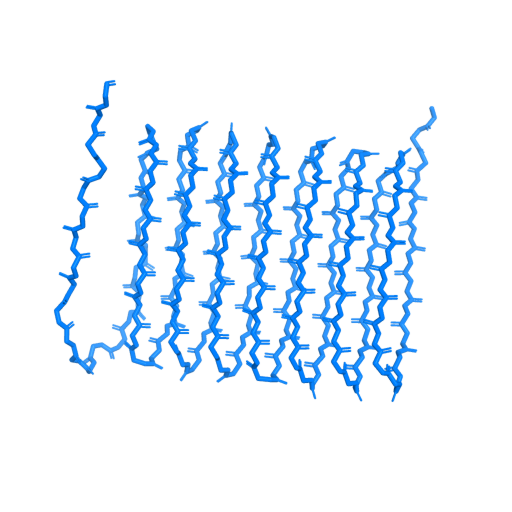C C . HIS A 1 110 ? 1.867 5.535 -11.413 1.00 71.44 110 HIS A C 1
ATOM 877 O O . HIS A 1 110 ? 2.452 5.626 -10.348 1.00 71.44 110 HIS A O 1
ATOM 883 N N . THR A 1 111 ? 2.255 4.683 -12.369 1.00 65.00 111 THR A N 1
ATOM 884 C CA . THR A 1 111 ? 3.536 3.962 -12.329 1.00 65.00 111 THR A CA 1
ATOM 885 C C . THR A 1 111 ? 4.271 4.011 -13.659 1.00 65.00 111 THR A C 1
ATOM 887 O O . THR A 1 111 ? 3.665 4.132 -14.730 1.00 65.00 111 THR A O 1
ATOM 890 N N . TYR A 1 112 ? 5.596 3.896 -13.607 1.00 66.81 112 TYR A N 1
ATOM 891 C CA . TYR A 1 112 ? 6.445 3.759 -14.796 1.00 66.81 112 TYR A CA 1
ATOM 892 C C . TYR A 1 112 ? 6.951 2.326 -15.031 1.00 66.81 112 TYR A C 1
ATOM 894 O O . TYR A 1 112 ? 7.734 2.134 -15.966 1.00 66.81 112 TYR A O 1
ATOM 902 N N . ALA A 1 113 ? 6.487 1.359 -14.231 1.00 68.31 113 ALA A N 1
ATOM 903 C CA . ALA A 1 113 ? 6.781 -0.069 -14.359 1.00 68.31 113 ALA A CA 1
ATOM 904 C C . ALA A 1 113 ? 5.522 -0.944 -14.166 1.00 68.31 113 ALA A C 1
ATOM 906 O O . ALA A 1 113 ? 4.395 -0.466 -14.381 1.00 68.31 113 ALA A O 1
ATOM 907 N N . ASP A 1 114 ? 5.718 -2.223 -13.841 1.00 69.00 114 ASP A N 1
ATOM 908 C CA . ASP A 1 114 ? 4.672 -3.237 -13.858 1.00 69.00 114 ASP A CA 1
ATOM 909 C C . ASP A 1 114 ? 3.705 -3.066 -12.680 1.00 69.00 114 ASP A C 1
ATOM 911 O O . ASP A 1 114 ? 4.029 -2.547 -11.612 1.00 69.00 114 ASP A O 1
ATOM 915 N N . LEU A 1 115 ? 2.459 -3.485 -12.894 1.00 67.75 115 LEU A N 1
ATOM 916 C CA . LEU A 1 115 ? 1.476 -3.603 -11.825 1.00 67.75 115 LEU A CA 1
ATOM 917 C C . LEU A 1 115 ? 0.961 -5.023 -11.728 1.00 67.75 115 LEU A C 1
ATOM 919 O O . LEU A 1 115 ? 0.368 -5.529 -12.691 1.00 67.75 115 LEU A O 1
ATOM 923 N N . HIS A 1 116 ? 0.946 -5.529 -10.499 1.00 71.75 116 HIS A N 1
ATOM 924 C CA . HIS A 1 116 ? 0.067 -6.614 -10.103 1.00 71.75 116 HIS A CA 1
ATOM 925 C C . HIS A 1 116 ? -0.958 -6.143 -9.066 1.00 71.75 116 HIS A C 1
ATOM 927 O O . HIS A 1 116 ? -0.632 -5.595 -8.024 1.00 71.75 116 HIS A O 1
ATOM 933 N N . GLY A 1 117 ? -2.239 -6.352 -9.364 1.00 66.69 117 GLY A N 1
ATOM 934 C CA . GLY A 1 117 ? -3.337 -6.078 -8.445 1.00 66.69 117 GLY A CA 1
ATOM 935 C C . GLY A 1 117 ? -4.209 -7.311 -8.264 1.00 66.69 117 GLY A C 1
ATOM 936 O O . GLY A 1 117 ? -4.679 -7.893 -9.248 1.00 66.69 117 GLY A O 1
ATOM 937 N N . TYR A 1 118 ? -4.452 -7.688 -7.016 1.00 71.19 118 TYR A N 1
ATOM 938 C CA . TYR A 1 118 ? -5.468 -8.653 -6.626 1.00 71.19 118 TYR A CA 1
ATOM 939 C C . TYR A 1 118 ? -6.488 -7.947 -5.740 1.00 71.19 118 TYR A C 1
ATOM 941 O O . TYR A 1 118 ? -6.121 -7.372 -4.721 1.00 71.19 118 TYR A O 1
ATOM 949 N N . CYS A 1 119 ? -7.761 -7.985 -6.121 1.00 66.25 119 CYS A N 1
ATOM 950 C CA . CYS A 1 119 ? -8.833 -7.467 -5.287 1.00 66.25 119 CYS A CA 1
ATOM 951 C C . CYS A 1 119 ? -9.934 -8.505 -5.069 1.00 66.25 119 CYS A C 1
ATOM 953 O O . CYS A 1 119 ? -10.409 -9.156 -6.003 1.00 66.25 119 CYS A O 1
ATOM 955 N N . HIS A 1 120 ? -10.365 -8.643 -3.826 1.00 70.69 120 HIS A N 1
ATOM 956 C CA . HIS A 1 120 ? -11.535 -9.404 -3.438 1.00 70.69 120 HIS A CA 1
ATOM 957 C C . HIS A 1 120 ? -12.527 -8.434 -2.792 1.00 70.69 120 HIS A C 1
ATOM 959 O O . HIS A 1 120 ? -12.208 -7.850 -1.767 1.00 70.69 120 HIS A O 1
ATOM 965 N N . THR A 1 121 ? -13.660 -8.168 -3.460 1.00 61.22 121 THR A N 1
ATOM 966 C CA . THR A 1 121 ? -14.564 -7.044 -3.109 1.00 61.22 121 THR A CA 1
ATOM 967 C C . THR A 1 121 ? -16.049 -7.350 -3.329 1.00 61.22 121 THR A C 1
ATOM 969 O O . THR A 1 121 ? -16.425 -8.005 -4.309 1.00 61.22 121 THR A O 1
ATOM 972 N N . ASP A 1 122 ? -16.919 -6.856 -2.445 1.00 61.75 122 ASP A N 1
ATOM 973 C CA . ASP A 1 122 ? -18.385 -6.911 -2.588 1.00 61.75 122 ASP A CA 1
ATOM 974 C C . ASP A 1 122 ? -19.035 -5.674 -1.917 1.00 61.75 122 ASP A C 1
ATOM 976 O O . ASP A 1 122 ? -19.220 -5.735 -0.701 1.00 61.75 122 ASP A O 1
ATOM 980 N N . PRO A 1 123 ? -19.395 -4.566 -2.623 1.00 60.41 123 PRO A N 1
ATOM 981 C CA . PRO A 1 123 ? -19.505 -4.334 -4.076 1.00 60.41 123 PRO A CA 1
ATOM 982 C C . PRO A 1 123 ? -18.549 -3.240 -4.646 1.00 60.41 123 PRO A C 1
ATOM 984 O O . PRO A 1 123 ? -17.688 -2.752 -3.945 1.00 60.41 123 PRO A O 1
ATOM 987 N N . ASP A 1 124 ? -18.682 -2.961 -5.958 1.00 62.62 124 ASP A N 1
ATOM 988 C CA . ASP A 1 124 ? -18.060 -1.926 -6.826 1.00 62.62 124 ASP A CA 1
ATOM 989 C C . ASP A 1 124 ? -16.570 -1.512 -6.625 1.00 62.62 124 ASP A C 1
ATOM 991 O O . ASP A 1 124 ? -16.142 -0.982 -5.610 1.00 62.62 124 ASP A O 1
ATOM 995 N N . VAL A 1 125 ? -15.764 -1.680 -7.688 1.00 62.06 125 VAL A N 1
ATOM 996 C CA . VAL A 1 125 ? -14.340 -1.278 -7.722 1.00 62.06 125 VAL A CA 1
ATOM 997 C C . VAL A 1 125 ? -14.065 -0.414 -8.946 1.00 62.06 125 VAL A C 1
ATOM 999 O O . VAL A 1 125 ? -14.248 -0.870 -10.087 1.00 62.06 125 VAL A O 1
ATOM 1002 N N . ASP A 1 126 ? -13.545 0.785 -8.707 1.00 67.44 126 ASP A N 1
ATOM 1003 C CA . ASP A 1 126 ? -13.172 1.766 -9.717 1.00 67.44 126 ASP A CA 1
ATOM 1004 C C . ASP A 1 126 ? -11.638 1.921 -9.747 1.00 67.44 126 ASP A C 1
ATOM 1006 O O . ASP A 1 126 ? -10.984 2.338 -8.793 1.00 67.44 126 ASP A O 1
ATOM 1010 N N . LEU A 1 127 ? -11.032 1.544 -10.880 1.00 63.56 127 LEU A N 1
ATOM 1011 C CA . LEU A 1 127 ? -9.574 1.569 -11.063 1.00 63.56 127 LEU A CA 1
ATOM 1012 C C . LEU A 1 127 ? -9.182 2.555 -12.167 1.00 63.56 127 LEU A C 1
ATOM 1014 O O . LEU A 1 127 ? -9.534 2.355 -13.340 1.00 63.56 127 LEU A O 1
ATOM 1018 N N . TYR A 1 128 ? -8.386 3.559 -11.803 1.00 68.69 128 TYR A N 1
ATOM 1019 C CA . TYR A 1 128 ? -7.770 4.538 -12.698 1.00 68.69 128 TYR A CA 1
ATOM 1020 C C . TYR A 1 128 ? -6.264 4.329 -12.723 1.00 68.69 128 TYR A C 1
ATOM 1022 O O . TYR A 1 128 ? -5.539 4.779 -11.841 1.00 68.69 128 TYR A O 1
ATOM 1030 N N . LEU A 1 129 ? -5.789 3.606 -13.736 1.00 64.25 129 LEU A N 1
ATOM 1031 C CA . LEU A 1 129 ? -4.405 3.148 -13.779 1.00 64.25 129 LEU A CA 1
ATOM 1032 C C . LEU A 1 129 ? -3.675 3.717 -14.989 1.00 64.25 129 LEU A C 1
ATOM 1034 O O . LEU A 1 129 ? -4.102 3.554 -16.140 1.00 64.25 129 LEU A O 1
ATOM 1038 N N . HIS A 1 130 ? -2.525 4.312 -14.714 1.00 67.88 130 HIS A N 1
ATOM 1039 C CA . HIS A 1 130 ? -1.546 4.725 -15.699 1.00 67.88 130 HIS A CA 1
ATOM 1040 C C . HIS A 1 130 ? -0.242 3.988 -15.422 1.00 67.88 130 HIS A C 1
ATOM 1042 O O . HIS A 1 130 ? 0.484 4.378 -14.521 1.00 67.88 130 HIS A O 1
ATOM 1048 N N . ALA A 1 131 ? 0.044 2.939 -16.194 1.00 60.28 131 ALA A N 1
ATOM 1049 C CA . ALA A 1 131 ? 1.308 2.214 -16.116 1.00 60.28 131 ALA A CA 1
ATOM 1050 C C . ALA A 1 131 ? 1.887 1.921 -17.493 1.00 60.28 131 ALA A C 1
ATOM 1052 O O . ALA A 1 131 ? 1.188 1.996 -18.513 1.00 60.28 131 ALA A O 1
ATOM 1053 N N . ASN A 1 132 ? 3.177 1.615 -17.509 1.00 63.12 132 ASN A 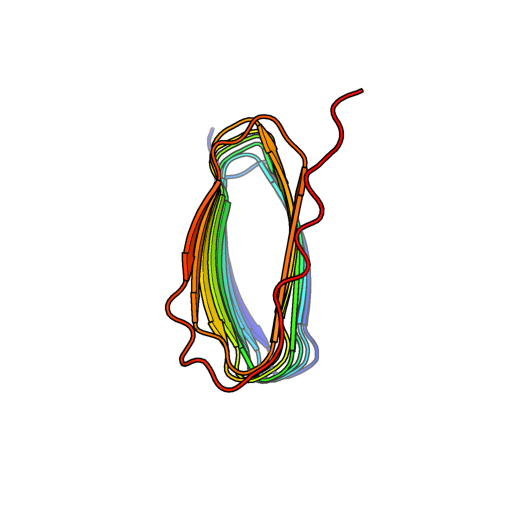N 1
ATOM 1054 C CA . ASN A 1 132 ? 3.921 1.247 -18.697 1.00 63.12 132 ASN A CA 1
ATOM 1055 C C . ASN A 1 132 ? 5.021 0.268 -18.244 1.00 63.12 132 ASN A C 1
ATOM 1057 O O . ASN A 1 132 ? 5.842 0.709 -17.455 1.00 63.12 132 ASN A O 1
ATOM 1061 N N . PRO A 1 133 ? 5.113 -0.985 -18.725 1.00 55.75 133 PRO A N 1
ATOM 1062 C CA . PRO A 1 133 ? 4.337 -1.610 -19.796 1.00 55.75 133 PRO A CA 1
ATOM 1063 C C . PRO A 1 133 ? 3.178 -2.518 -19.336 1.00 55.75 133 PRO A C 1
ATOM 1065 O O . PRO A 1 133 ? 2.120 -2.451 -19.974 1.00 55.75 133 PRO A O 1
ATOM 1068 N N . ASP A 1 134 ? 3.326 -3.318 -18.270 1.00 66.06 134 ASP A N 1
ATOM 1069 C CA . ASP A 1 134 ? 2.420 -4.444 -18.001 1.00 66.06 134 ASP A CA 1
ATOM 1070 C C . ASP A 1 134 ? 1.472 -4.210 -16.812 1.00 66.06 134 ASP A C 1
ATOM 1072 O O . ASP A 1 134 ? 1.812 -3.645 -15.776 1.00 66.06 134 ASP A O 1
ATOM 1076 N N . ILE A 1 135 ? 0.210 -4.623 -16.986 1.00 64.38 135 ILE A N 1
ATOM 1077 C CA . ILE A 1 135 ? -0.850 -4.492 -15.978 1.00 64.38 135 ILE A CA 1
ATOM 1078 C C . ILE A 1 135 ? -1.565 -5.834 -15.840 1.00 64.38 135 ILE A C 1
ATOM 1080 O O . ILE A 1 135 ? -2.297 -6.265 -16.739 1.00 64.38 135 ILE A O 1
ATOM 1084 N N . HIS A 1 136 ? -1.417 -6.455 -14.675 1.00 68.56 136 HIS A N 1
ATOM 1085 C CA . HIS A 1 136 ? -2.093 -7.684 -14.287 1.00 68.56 136 HIS A CA 1
ATOM 1086 C C . HIS A 1 136 ? -3.093 -7.399 -13.168 1.00 68.56 136 HIS A C 1
ATOM 1088 O O . HIS A 1 136 ? -2.715 -7.048 -12.060 1.00 68.56 136 HIS A O 1
ATOM 1094 N N . LEU A 1 137 ? -4.387 -7.564 -13.456 1.00 64.69 137 LEU A N 1
ATOM 1095 C CA . LEU A 1 137 ? -5.461 -7.354 -12.483 1.00 64.69 137 LEU A CA 1
ATOM 1096 C C . LEU A 1 137 ? -6.338 -8.593 -12.362 1.00 64.69 137 LEU A C 1
ATOM 1098 O O . LEU A 1 137 ? -6.969 -9.007 -13.343 1.00 64.69 137 LEU A O 1
ATOM 1102 N N . HIS A 1 138 ? -6.440 -9.116 -11.148 1.00 68.56 138 HIS A N 1
ATOM 1103 C CA . HIS A 1 138 ? -7.396 -10.142 -10.768 1.00 68.56 138 HIS A CA 1
ATOM 1104 C C . HIS A 1 138 ? -8.410 -9.551 -9.794 1.00 68.56 138 HIS A C 1
ATOM 1106 O O . HIS A 1 138 ? -8.033 -8.909 -8.824 1.00 68.56 138 HIS A O 1
ATOM 1112 N N . SER A 1 139 ? -9.695 -9.766 -10.072 1.00 63.00 139 SER A N 1
ATOM 1113 C CA . SER A 1 139 ? -10.783 -9.365 -9.184 1.00 63.00 139 SER A CA 1
ATOM 1114 C C . SER A 1 139 ? -11.744 -10.532 -8.971 1.00 63.00 139 SER A C 1
ATOM 1116 O O . SER A 1 139 ? -12.245 -11.057 -9.971 1.00 63.00 139 SER A O 1
ATOM 1118 N N . ASP A 1 140 ? -12.016 -10.902 -7.723 1.00 63.03 140 ASP A N 1
ATOM 1119 C CA . ASP A 1 140 ? -13.010 -11.912 -7.343 1.00 63.03 140 ASP A CA 1
ATOM 1120 C C . ASP A 1 140 ? -14.090 -11.271 -6.454 1.00 63.03 140 ASP A C 1
ATOM 1122 O O . ASP A 1 140 ? -13.780 -10.605 -5.477 1.00 63.03 140 ASP A O 1
ATOM 1126 N N . GLY A 1 141 ? -15.371 -11.424 -6.809 1.00 58.38 141 GLY A N 1
ATOM 1127 C CA . GLY A 1 141 ? -16.477 -10.812 -6.059 1.00 58.38 141 GLY A CA 1
ATOM 1128 C C . GLY A 1 141 ? -17.716 -10.497 -6.901 1.00 58.38 141 GLY A C 1
ATOM 1129 O O . GLY A 1 141 ? -17.723 -10.694 -8.120 1.00 58.38 141 GLY A O 1
ATOM 1130 N N . HIS A 1 142 ? -18.787 -10.016 -6.260 1.00 51.81 142 HIS A N 1
ATOM 1131 C CA . HIS A 1 142 ? -20.029 -9.576 -6.921 1.00 51.81 142 HIS A CA 1
ATOM 1132 C C . HIS A 1 142 ? -19.973 -8.116 -7.424 1.00 51.81 142 HIS A C 1
ATOM 1134 O O . HIS A 1 142 ? -21.001 -7.552 -7.803 1.00 51.81 142 HIS A O 1
ATOM 1140 N N . ALA A 1 143 ? -18.785 -7.513 -7.464 1.00 47.91 143 ALA A N 1
ATOM 1141 C CA . ALA A 1 143 ? -18.567 -6.114 -7.813 1.00 47.91 143 ALA A CA 1
ATOM 1142 C C . ALA A 1 143 ? -18.795 -5.797 -9.307 1.00 47.91 143 ALA A C 1
ATOM 1144 O O . ALA A 1 143 ? -18.378 -6.548 -10.199 1.00 47.91 143 ALA A O 1
ATOM 1145 N N . ASN A 1 144 ? -19.389 -4.634 -9.616 1.00 49.03 144 ASN A N 1
ATOM 1146 C CA . ASN A 1 144 ? -19.293 -4.066 -10.960 1.00 49.03 144 ASN A CA 1
ATOM 1147 C C . ASN A 1 144 ? -17.943 -3.359 -11.087 1.00 49.03 144 ASN A C 1
ATOM 1149 O O . ASN A 1 144 ? -17.807 -2.199 -10.722 1.00 49.03 144 ASN A O 1
ATOM 1153 N N . THR A 1 145 ? -16.935 -4.026 -11.643 1.00 50.28 145 THR A N 1
ATOM 1154 C CA . THR A 1 145 ? -15.647 -3.362 -11.875 1.00 50.28 145 THR A CA 1
ATOM 1155 C C . THR A 1 145 ? -15.756 -2.380 -13.047 1.00 50.28 145 THR A C 1
ATOM 1157 O O . THR A 1 145 ? -15.909 -2.816 -14.198 1.00 50.28 145 THR A O 1
ATOM 1160 N N . ARG A 1 146 ? -15.633 -1.064 -12.819 1.00 50.25 146 ARG A N 1
ATOM 1161 C CA . ARG A 1 146 ? -15.408 -0.110 -13.919 1.00 50.25 146 ARG A CA 1
ATOM 1162 C C . ARG A 1 146 ? -13.918 0.171 -14.025 1.00 50.25 146 ARG A C 1
ATOM 1164 O O . ARG A 1 146 ? -13.270 0.689 -13.129 1.00 50.25 146 ARG A O 1
ATOM 1171 N N . ARG A 1 147 ? -13.355 -0.199 -15.173 1.00 52.50 147 ARG A N 1
ATOM 1172 C CA . ARG A 1 147 ? -11.924 -0.039 -15.448 1.00 52.50 147 ARG A CA 1
ATOM 1173 C C . ARG A 1 147 ? -11.716 1.158 -16.368 1.00 52.50 147 ARG A C 1
ATOM 1175 O O . ARG A 1 147 ? -12.053 1.090 -17.552 1.00 52.50 147 ARG A O 1
ATOM 1182 N N . GLY A 1 148 ? -11.157 2.239 -15.833 1.00 45.47 148 GLY A N 1
ATOM 1183 C CA . GLY A 1 148 ? -10.692 3.399 -16.587 1.00 45.47 148 GLY A CA 1
ATOM 1184 C C . GLY A 1 148 ? -9.219 3.237 -16.952 1.00 45.47 148 GLY A C 1
ATOM 1185 O O . GLY A 1 148 ? -8.348 3.784 -16.289 1.00 45.47 148 GLY A O 1
ATOM 1186 N N . LEU A 1 149 ? -8.920 2.462 -18.000 1.00 46.09 149 LEU A N 1
ATOM 1187 C CA . LEU A 1 149 ? -7.536 2.218 -18.416 1.00 46.09 149 LEU A CA 1
ATOM 1188 C C . LEU A 1 149 ? -7.079 3.251 -19.457 1.00 46.09 149 LEU A C 1
ATOM 1190 O O . LEU A 1 149 ? -7.494 3.199 -20.617 1.00 46.09 149 LEU A O 1
ATOM 1194 N N . HIS A 1 150 ? -6.165 4.142 -19.077 1.00 43.81 150 HIS A N 1
ATOM 1195 C CA . HIS A 1 150 ? -5.432 5.007 -20.006 1.00 43.81 150 HIS A CA 1
ATOM 1196 C C . HIS A 1 150 ? -3.977 4.524 -20.132 1.00 43.81 150 HIS A C 1
ATOM 1198 O O . HIS A 1 150 ? -3.026 5.244 -19.831 1.00 43.81 150 HIS A O 1
ATOM 1204 N N . ALA A 1 151 ? -3.806 3.290 -20.617 1.00 39.38 151 ALA A N 1
ATOM 1205 C CA . ALA A 1 151 ? -2.505 2.732 -20.979 1.00 39.38 151 ALA A CA 1
ATOM 1206 C C . ALA A 1 151 ? -2.109 3.191 -22.394 1.00 39.38 151 ALA A C 1
ATOM 1208 O O . ALA A 1 151 ? -2.850 2.994 -23.366 1.00 39.38 151 ALA A O 1
ATOM 1209 N N . ARG A 1 152 ? -0.926 3.796 -22.551 1.00 35.62 152 ARG A N 1
ATOM 1210 C CA . ARG A 1 152 ? -0.345 4.061 -23.874 1.00 35.62 152 ARG A CA 1
ATOM 1211 C C . ARG A 1 152 ? 0.190 2.735 -24.423 1.00 35.62 152 ARG A C 1
ATOM 1213 O O . ARG A 1 152 ? 1.367 2.449 -24.283 1.00 35.62 152 ARG A O 1
ATOM 1220 N N . LEU A 1 153 ? -0.697 1.949 -25.043 1.00 33.16 153 LEU A N 1
ATOM 1221 C CA . LEU A 1 153 ? -0.426 0.633 -25.641 1.00 33.16 153 LEU A CA 1
ATOM 1222 C C . LEU A 1 153 ? 0.909 0.577 -26.408 1.00 33.16 153 LEU A C 1
ATOM 1224 O O . LEU A 1 153 ? 0.988 0.971 -27.575 1.00 33.16 153 LEU A O 1
ATOM 1228 N N . LEU A 1 154 ? 1.923 -0.009 -25.775 1.00 30.84 154 LEU A N 1
ATOM 1229 C CA . LEU A 1 154 ? 3.036 -0.680 -26.436 1.00 30.84 154 LEU A CA 1
ATOM 1230 C C . LEU A 1 154 ? 3.128 -2.123 -25.907 1.00 30.84 154 LEU A C 1
ATOM 1232 O O . LEU A 1 154 ? 4.070 -2.481 -25.227 1.00 30.84 154 LEU A O 1
ATOM 1236 N N . ALA A 1 155 ? 2.135 -2.914 -26.334 1.00 32.50 155 ALA A N 1
ATOM 1237 C CA . ALA A 1 155 ? 2.178 -4.359 -26.605 1.00 32.50 155 ALA A CA 1
ATOM 1238 C C . ALA A 1 155 ? 2.316 -5.374 -25.445 1.00 32.50 155 ALA A C 1
ATOM 1240 O O . ALA A 1 155 ? 3.424 -5.637 -25.017 1.00 32.50 155 ALA A O 1
ATOM 1241 N N . GLU A 1 156 ? 1.212 -6.079 -25.127 1.00 30.03 156 GLU A N 1
ATOM 1242 C CA . GLU A 1 156 ? 0.993 -7.555 -25.166 1.00 30.03 156 GLU A CA 1
ATOM 1243 C C . GLU A 1 156 ? -0.424 -7.890 -24.594 1.00 30.03 156 GLU A C 1
ATOM 1245 O O . GLU A 1 156 ? -1.089 -6.997 -24.058 1.00 30.03 156 GLU A O 1
ATOM 1250 N N . PRO A 1 157 ? -1.010 -9.090 -24.829 1.00 34.97 157 PRO A N 1
ATOM 1251 C CA . PRO A 1 157 ? -2.456 -9.311 -24.696 1.00 34.97 157 PRO A CA 1
ATOM 1252 C C . PRO A 1 157 ? -2.946 -9.604 -23.263 1.00 34.97 157 PRO A C 1
ATOM 1254 O O . PRO A 1 157 ? -2.490 -10.528 -22.590 1.00 34.97 157 PRO A O 1
ATOM 1257 N N . LEU A 1 158 ? -3.995 -8.868 -22.877 1.00 40.00 158 LEU A N 1
ATOM 1258 C CA . LEU A 1 158 ? -4.846 -9.053 -21.693 1.00 40.00 158 LEU A CA 1
ATOM 1259 C C . LEU A 1 158 ? -5.209 -10.531 -21.435 1.00 40.00 158 LEU A C 1
ATOM 1261 O O . LEU A 1 158 ? -5.933 -11.138 -22.230 1.00 40.00 158 LEU A O 1
ATOM 1265 N N . HIS A 1 159 ? -4.799 -11.082 -20.289 1.00 38.47 159 HIS A N 1
ATOM 1266 C CA . HIS A 1 159 ? -5.315 -12.358 -19.782 1.00 38.47 159 HIS A CA 1
ATOM 1267 C C . HIS A 1 159 ? -6.477 -12.102 -18.814 1.00 38.47 159 HIS A C 1
ATOM 1269 O O . HIS A 1 159 ? -6.286 -11.742 -17.658 1.00 38.47 159 HIS A O 1
ATOM 1275 N N . LEU A 1 160 ? -7.703 -12.270 -19.319 1.00 40.97 160 LEU A N 1
ATOM 1276 C CA . LEU A 1 160 ? -8.939 -12.215 -18.539 1.00 40.97 160 LEU A CA 1
ATOM 1277 C C . LEU A 1 160 ? -9.249 -13.604 -17.967 1.00 40.97 160 LEU A C 1
ATOM 1279 O O . LEU A 1 160 ? -9.670 -14.490 -18.712 1.00 40.97 160 LEU A O 1
ATOM 1283 N N . CYS A 1 161 ? -9.108 -13.782 -16.655 1.00 31.47 161 CYS A N 1
ATOM 1284 C CA . CYS A 1 161 ? -9.726 -14.898 -15.940 1.00 31.47 161 CYS A CA 1
ATOM 1285 C C . CYS A 1 161 ? -10.993 -14.379 -15.246 1.00 31.47 161 CYS A C 1
ATOM 1287 O O . CYS A 1 161 ? -10.882 -13.712 -14.222 1.00 31.47 161 CYS A O 1
ATOM 1289 N N . PRO A 1 162 ? -12.196 -14.613 -15.799 1.00 34.34 162 PRO A N 1
ATOM 1290 C CA . PRO A 1 162 ? -13.425 -14.320 -15.075 1.00 34.34 162 PRO A CA 1
ATOM 1291 C C . PRO A 1 162 ? -13.535 -15.266 -13.872 1.00 34.34 162 PRO A C 1
ATOM 1293 O O . PRO A 1 162 ? -13.476 -16.488 -14.049 1.00 34.34 162 PRO A O 1
ATOM 1296 N N . GLY A 1 163 ? -13.702 -14.695 -12.674 1.00 37.44 163 GLY A N 1
ATOM 1297 C CA . GLY A 1 163 ? -13.972 -15.432 -11.442 1.00 37.44 163 GLY A CA 1
ATOM 1298 C C . GLY A 1 163 ? -15.141 -16.398 -11.640 1.00 37.44 163 GLY A C 1
ATOM 1299 O O . GLY A 1 163 ? -16.207 -16.029 -12.143 1.00 37.44 163 GLY A O 1
ATOM 1300 N N . GLN A 1 164 ? -14.922 -17.676 -11.326 1.00 25.83 164 GLN A N 1
ATOM 1301 C CA . GLN A 1 164 ? -15.982 -18.677 -11.374 1.00 25.83 164 GLN A CA 1
ATOM 1302 C C . GLN A 1 164 ? -16.838 -18.553 -10.108 1.00 25.83 164 GLN A C 1
ATOM 1304 O O . GLN A 1 164 ? -16.303 -18.763 -9.020 1.00 25.83 164 GLN A O 1
ATOM 1309 N N . PRO A 1 165 ? -18.153 -18.296 -10.211 1.00 32.88 165 PRO A N 1
ATOM 1310 C CA . PRO A 1 165 ? -19.022 -18.383 -9.046 1.00 32.88 165 PRO A CA 1
ATOM 1311 C C . PRO A 1 165 ? -19.096 -19.848 -8.589 1.00 32.88 165 PRO A C 1
ATOM 1313 O O . PRO A 1 165 ? -19.363 -20.739 -9.406 1.00 32.88 165 PRO A O 1
ATOM 1316 N N . ARG A 1 166 ? -18.837 -20.105 -7.302 1.00 33.56 166 ARG A N 1
ATOM 1317 C CA . ARG A 1 166 ? -19.202 -21.368 -6.643 1.00 33.56 166 ARG A CA 1
ATOM 1318 C C . ARG A 1 166 ? -20.616 -21.299 -6.090 1.00 33.56 166 ARG A C 1
ATOM 1320 O O . ARG A 1 166 ? -20.977 -20.239 -5.544 1.00 33.56 166 ARG A O 1
#

Sequence (166 aa):
AYTNLDINLNAYPDLHVHLNADADVHLHLDADPDVHLHLDAYPDLHLHLDTDPDVDIHLHTDPDIHLHLDADPDLYVDLDANPDVDLHLDANADVDLHLDTYADVDVHRHTYADLHGYCHTDPDVDLYLHANPDIHLHSDGHANTRRGLHARLLAEPLHLCPGQPR

Secondary structure (DSSP, 8-state):
---EEEEEEEESS-EEEEEEESSEEEEEEEESS-EEEEEEESS-EEEEEEESS-EEEEEEESS-EEEEEEESS-EEEEEEESS-EEEEEEESS-EEEEEEESS-EEEEEEESS-EEEEEEESS-EEEEEE-SS-EEEEEESS--EEEEE-----S------PPPP-

InterPro domains:
  IPR050972 Serine-aspartate repeat-containing protein-like [PTHR34403] (16-134)

Organism: NCBI:txid412755